Protein AF-A0A963RWI2-F1 (afdb_monomer_lite)

Structure (mmCIF, N/CA/C/O backbone):
data_AF-A0A963RWI2-F1
#
_entry.id   AF-A0A963RWI2-F1
#
loop_
_atom_site.group_PDB
_atom_site.id
_atom_site.type_symbol
_atom_site.label_atom_id
_atom_site.label_alt_id
_atom_site.label_comp_id
_atom_site.label_asym_id
_atom_site.label_entity_id
_atom_site.label_seq_id
_atom_site.pdbx_PDB_ins_code
_atom_site.Cartn_x
_atom_site.Cartn_y
_atom_site.Cartn_z
_atom_site.occupancy
_atom_site.B_iso_or_equiv
_atom_site.auth_seq_id
_atom_site.auth_comp_id
_atom_site.auth_asym_id
_atom_site.auth_atom_id
_atom_site.pdbx_PDB_model_num
ATOM 1 N N . MET A 1 1 ? 9.526 -5.096 -22.117 1.00 67.12 1 MET A N 1
ATOM 2 C CA . MET A 1 1 ? 10.378 -4.285 -21.222 1.00 67.12 1 MET A CA 1
ATOM 3 C C . MET A 1 1 ? 9.606 -3.087 -20.693 1.00 67.12 1 MET A C 1
ATOM 5 O O . MET A 1 1 ? 9.385 -3.037 -19.492 1.00 67.12 1 MET A O 1
ATOM 9 N N . ASP A 1 2 ? 9.134 -2.175 -21.550 1.00 83.19 2 ASP A N 1
ATOM 10 C CA . ASP A 1 2 ? 8.355 -1.010 -21.088 1.00 83.19 2 ASP A CA 1
ATOM 11 C C . ASP A 1 2 ? 6.989 -1.396 -20.500 1.00 83.19 2 ASP A C 1
ATOM 13 O O . ASP A 1 2 ? 6.597 -0.880 -19.453 1.00 83.19 2 ASP A O 1
ATOM 17 N N . ASP A 1 3 ? 6.302 -2.368 -21.106 1.00 90.31 3 ASP A N 1
ATOM 18 C CA . ASP A 1 3 ? 5.018 -2.867 -20.593 1.00 90.31 3 ASP A CA 1
ATOM 19 C C . ASP A 1 3 ? 5.160 -3.529 -19.213 1.00 90.31 3 ASP A C 1
ATOM 21 O O . ASP A 1 3 ? 4.314 -3.347 -18.338 1.00 90.31 3 ASP A O 1
ATOM 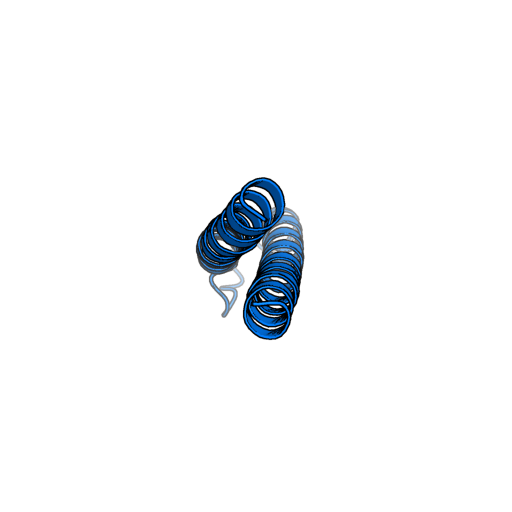25 N N . ASP A 1 4 ? 6.264 -4.246 -18.977 1.00 91.38 4 ASP A N 1
ATOM 26 C CA . ASP A 1 4 ? 6.544 -4.905 -17.697 1.00 91.38 4 ASP A CA 1
ATOM 27 C C . ASP A 1 4 ? 6.769 -3.869 -16.586 1.00 91.38 4 ASP A C 1
ATOM 29 O O . ASP A 1 4 ? 6.208 -3.983 -15.493 1.00 91.38 4 ASP A O 1
ATOM 33 N N . LEU A 1 5 ? 7.537 -2.811 -16.882 1.00 92.69 5 LEU A N 1
ATOM 34 C CA . LEU A 1 5 ? 7.720 -1.669 -15.985 1.00 92.69 5 LEU A CA 1
ATOM 35 C C . LEU A 1 5 ? 6.383 -0.988 -15.676 1.00 92.69 5 LEU A C 1
ATOM 37 O O . LEU A 1 5 ? 6.086 -0.728 -14.508 1.00 92.69 5 LEU A O 1
ATOM 41 N N . ALA A 1 6 ? 5.557 -0.741 -16.697 1.00 93.81 6 ALA A N 1
ATOM 42 C CA . ALA A 1 6 ? 4.248 -0.118 -16.529 1.00 93.81 6 ALA A CA 1
ATOM 43 C C . ALA A 1 6 ? 3.328 -0.958 -15.628 1.00 93.81 6 ALA A C 1
ATOM 45 O O . ALA A 1 6 ? 2.704 -0.418 -14.711 1.00 93.81 6 ALA A O 1
ATOM 46 N N . ILE A 1 7 ? 3.290 -2.280 -15.825 1.00 95.75 7 ILE A N 1
ATOM 47 C CA . ILE A 1 7 ? 2.500 -3.200 -14.996 1.00 95.75 7 ILE A CA 1
ATOM 48 C C . ILE A 1 7 ? 2.963 -3.152 -13.538 1.00 95.75 7 ILE A C 1
ATOM 50 O O . ILE A 1 7 ? 2.130 -3.005 -12.642 1.00 95.75 7 ILE A O 1
ATOM 54 N N . LEU A 1 8 ? 4.272 -3.241 -13.282 1.00 94.38 8 LEU A N 1
ATOM 55 C CA . LEU A 1 8 ? 4.811 -3.236 -11.919 1.00 94.38 8 LEU A CA 1
ATOM 56 C C . LEU A 1 8 ? 4.532 -1.914 -11.193 1.00 94.38 8 LEU A C 1
ATOM 58 O O . LEU A 1 8 ? 4.140 -1.925 -10.024 1.00 94.38 8 LEU A O 1
ATOM 62 N N . VAL A 1 9 ? 4.672 -0.781 -11.887 1.00 94.94 9 VAL A N 1
ATOM 63 C CA . VAL A 1 9 ? 4.383 0.548 -11.328 1.00 94.94 9 VAL A CA 1
ATOM 64 C C . VAL A 1 9 ? 2.897 0.700 -11.009 1.00 94.94 9 VAL A C 1
ATOM 66 O O . VAL A 1 9 ? 2.552 1.098 -9.895 1.00 94.94 9 VAL A O 1
ATOM 69 N N . VAL A 1 10 ? 2.005 0.358 -11.944 1.00 97.00 10 VAL A N 1
ATOM 70 C CA . VAL A 1 10 ? 0.554 0.497 -11.744 1.00 97.00 10 VAL A CA 1
ATOM 71 C C . VAL A 1 10 ? 0.065 -0.439 -10.641 1.00 97.00 10 VAL A C 1
ATOM 73 O O . VAL A 1 10 ? -0.642 -0.001 -9.733 1.00 97.00 10 VAL A O 1
ATOM 76 N N . ALA A 1 11 ? 0.474 -1.709 -10.664 1.00 95.94 11 ALA A N 1
ATOM 77 C CA . ALA A 1 11 ? 0.084 -2.676 -9.643 1.00 95.94 11 ALA A CA 1
ATOM 78 C C . ALA A 1 11 ? 0.625 -2.287 -8.254 1.00 95.94 11 ALA A C 1
ATOM 80 O O . ALA A 1 11 ? -0.107 -2.359 -7.264 1.00 95.94 11 ALA A O 1
ATOM 81 N N . GLY A 1 12 ? 1.868 -1.800 -8.180 1.00 95.38 12 GLY A N 1
ATOM 82 C CA . GLY A 1 12 ? 2.458 -1.274 -6.951 1.00 95.38 12 GLY A CA 1
ATOM 83 C C . GLY A 1 12 ? 1.709 -0.056 -6.406 1.00 95.38 12 GLY A C 1
ATOM 84 O O . GLY A 1 12 ? 1.420 0.003 -5.211 1.00 95.38 12 GLY A O 1
ATOM 85 N N . ALA A 1 13 ? 1.322 0.883 -7.274 1.00 96.50 13 ALA A N 1
ATOM 86 C CA . ALA A 1 13 ? 0.547 2.064 -6.896 1.00 96.50 13 ALA A CA 1
ATOM 87 C C . ALA A 1 13 ? -0.857 1.707 -6.380 1.00 96.50 13 ALA A C 1
ATOM 89 O O . ALA A 1 13 ? -1.303 2.257 -5.372 1.00 96.50 13 ALA A O 1
ATOM 90 N N . VAL A 1 14 ? -1.540 0.751 -7.020 1.00 97.56 14 VAL A N 1
ATOM 91 C CA . VAL A 1 14 ? -2.846 0.252 -6.557 1.00 97.56 14 VAL A CA 1
ATOM 92 C C . VAL A 1 14 ? -2.715 -0.423 -5.191 1.00 97.56 14 VAL A C 1
ATOM 94 O O . VAL A 1 14 ? -3.488 -0.117 -4.281 1.00 97.56 14 VAL A O 1
ATOM 97 N N . ALA A 1 15 ? -1.715 -1.289 -5.006 1.00 95.75 15 ALA A N 1
ATOM 98 C CA . ALA A 1 15 ? -1.455 -1.927 -3.717 1.00 95.75 15 ALA A CA 1
ATOM 99 C C . ALA A 1 15 ? -1.146 -0.893 -2.619 1.00 95.75 15 ALA A C 1
ATOM 101 O O . ALA A 1 15 ? -1.649 -1.004 -1.498 1.00 95.75 15 ALA A O 1
ATOM 102 N N . LEU A 1 16 ? -0.392 0.160 -2.955 1.00 95.50 16 LEU A N 1
ATOM 103 C CA . LEU A 1 16 ? -0.082 1.254 -2.037 1.00 95.50 16 LEU A CA 1
ATOM 104 C C . LEU A 1 16 ? -1.339 2.040 -1.647 1.00 95.50 16 LEU A C 1
ATOM 106 O O . LEU A 1 16 ? -1.520 2.366 -0.474 1.00 95.50 16 LEU A O 1
ATOM 110 N N . ALA A 1 17 ? -2.233 2.309 -2.601 1.00 97.25 17 ALA A N 1
ATOM 111 C CA . ALA A 1 17 ? -3.507 2.968 -2.332 1.00 97.25 17 ALA A CA 1
ATOM 112 C C . ALA A 1 17 ? -4.388 2.129 -1.391 1.00 97.25 17 ALA A C 1
ATOM 114 O O . ALA A 1 17 ? -4.945 2.660 -0.428 1.00 97.25 17 ALA A O 1
ATOM 115 N N . VAL A 1 18 ? -4.460 0.811 -1.609 1.00 95.50 18 VAL A N 1
ATOM 116 C CA . VAL A 1 18 ? -5.167 -0.115 -0.708 1.00 95.50 18 VAL A CA 1
ATOM 117 C C . VAL A 1 18 ? -4.554 -0.091 0.692 1.00 95.50 18 VAL A C 1
ATOM 119 O O . VAL A 1 18 ? -5.290 0.017 1.676 1.00 95.50 18 VAL A O 1
ATOM 122 N N . ALA A 1 19 ? -3.224 -0.122 0.801 1.00 94.94 19 ALA A N 1
ATOM 123 C CA . ALA A 1 19 ? -2.534 -0.017 2.082 1.00 94.94 19 ALA A CA 1
ATOM 124 C C . ALA A 1 19 ? -2.862 1.310 2.788 1.00 94.94 19 ALA A C 1
ATOM 126 O O . ALA A 1 19 ? -3.218 1.315 3.965 1.00 94.94 19 ALA A O 1
ATOM 127 N N . ALA A 1 20 ? -2.835 2.436 2.073 1.00 95.50 20 ALA A N 1
ATOM 128 C CA . ALA A 1 20 ? -3.173 3.742 2.632 1.00 95.50 20 ALA A CA 1
ATOM 129 C C . ALA A 1 20 ? -4.616 3.789 3.166 1.00 95.50 20 ALA A C 1
ATOM 131 O O . ALA A 1 20 ? -4.853 4.259 4.281 1.00 95.50 20 ALA A O 1
ATOM 132 N N . VAL A 1 21 ? -5.582 3.244 2.420 1.00 94.81 21 VAL A N 1
ATOM 133 C CA . VAL A 1 21 ? -6.979 3.135 2.875 1.00 94.81 21 VAL A CA 1
ATOM 134 C C . VAL A 1 21 ? -7.081 2.253 4.117 1.00 94.81 21 VAL A C 1
ATOM 136 O O . VAL A 1 21 ? -7.765 2.618 5.076 1.00 94.81 21 VAL A O 1
ATOM 139 N N . ALA A 1 22 ? -6.376 1.123 4.137 1.00 92.81 22 ALA A N 1
ATOM 140 C CA . ALA A 1 22 ? -6.369 0.220 5.277 1.00 92.81 22 ALA A CA 1
ATOM 141 C C . ALA A 1 22 ? -5.77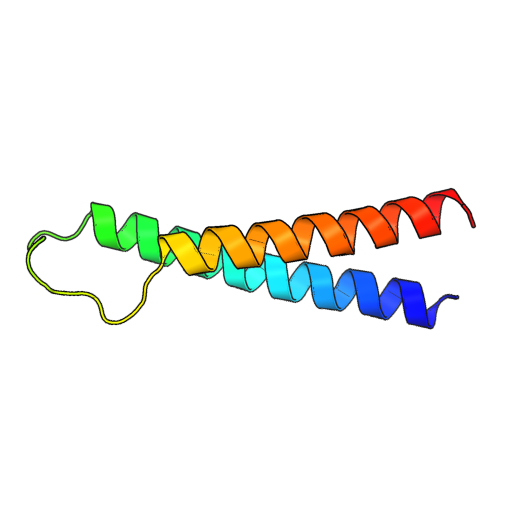8 0.878 6.535 1.00 92.81 22 ALA A C 1
ATOM 143 O O . ALA A 1 22 ? -6.359 0.764 7.615 1.00 92.81 22 ALA A O 1
ATOM 144 N N . TRP A 1 23 ? -4.699 1.652 6.388 1.00 91.88 23 TRP A N 1
ATOM 145 C CA . TRP A 1 23 ? -4.115 2.456 7.465 1.00 91.88 23 TRP A CA 1
ATOM 146 C C . TRP A 1 23 ? -5.096 3.498 8.004 1.00 91.88 23 TRP A C 1
ATOM 148 O O . TRP A 1 23 ? -5.233 3.665 9.215 1.00 91.88 23 TRP A O 1
ATOM 158 N N . ILE A 1 24 ? -5.817 4.195 7.121 1.00 92.38 24 ILE A N 1
ATOM 159 C CA . ILE A 1 24 ? -6.850 5.156 7.530 1.00 92.38 24 ILE A CA 1
ATOM 160 C C . ILE A 1 24 ? -7.970 4.435 8.293 1.00 92.38 24 ILE A C 1
ATOM 162 O O . ILE A 1 24 ? -8.427 4.929 9.325 1.00 92.38 24 ILE A O 1
ATOM 166 N N . GLY A 1 25 ? -8.396 3.260 7.823 1.00 88.06 25 GLY A N 1
ATOM 167 C CA . GLY A 1 25 ? -9.386 2.417 8.497 1.00 88.06 25 GLY A CA 1
ATOM 168 C C . GLY A 1 25 ? -8.948 1.997 9.902 1.00 88.06 25 GLY A C 1
ATOM 169 O O . GLY A 1 25 ? -9.726 2.113 10.853 1.00 88.06 25 GLY A O 1
ATOM 170 N N . ASP A 1 26 ? -7.685 1.605 10.055 1.00 87.75 26 ASP A N 1
ATOM 171 C CA . ASP A 1 26 ? -7.081 1.253 11.341 1.00 87.75 26 ASP A CA 1
ATOM 172 C C . ASP A 1 26 ? -6.993 2.470 12.280 1.00 87.75 26 ASP A C 1
ATOM 174 O O . ASP A 1 26 ? -7.477 2.436 13.412 1.00 87.75 26 ASP A O 1
ATOM 178 N N . ARG A 1 27 ? -6.538 3.622 11.769 1.00 86.69 27 ARG A N 1
ATOM 179 C CA . ARG A 1 27 ? -6.504 4.899 12.505 1.00 86.69 27 ARG A CA 1
ATOM 180 C C . ARG A 1 27 ? -7.891 5.317 13.001 1.00 86.69 27 ARG A C 1
ATOM 182 O O . ARG A 1 27 ? -8.018 5.854 14.104 1.00 86.69 27 ARG A O 1
ATOM 189 N N . ARG A 1 28 ? -8.933 5.091 12.190 1.00 86.31 28 ARG A N 1
ATOM 190 C CA . ARG A 1 28 ? -10.335 5.332 12.567 1.00 86.31 28 ARG A CA 1
ATOM 191 C C . ARG A 1 28 ? -10.805 4.333 13.621 1.00 86.31 28 ARG A C 1
ATOM 193 O O . ARG A 1 28 ? -11.535 4.739 14.520 1.00 86.31 28 ARG A O 1
ATOM 200 N N . ARG A 1 29 ? -10.380 3.064 13.548 1.00 81.69 29 ARG A N 1
ATOM 201 C CA . ARG A 1 29 ? -10.688 2.030 14.551 1.00 81.69 29 ARG A CA 1
ATOM 202 C C . ARG A 1 29 ? -10.152 2.397 15.932 1.00 81.69 29 ARG A C 1
ATOM 204 O O . ARG A 1 29 ? -10.917 2.343 16.886 1.00 81.69 29 ARG A O 1
ATOM 211 N N . THR A 1 30 ? -8.910 2.861 16.027 1.00 80.38 30 THR A N 1
ATOM 212 C CA . THR A 1 30 ? -8.288 3.240 17.311 1.00 80.38 30 THR A CA 1
ATOM 213 C C . THR A 1 30 ? -8.938 4.468 17.958 1.00 80.38 30 THR A C 1
ATOM 215 O O . THR A 1 30 ? -8.773 4.706 19.148 1.00 80.38 30 THR A O 1
ATOM 218 N N . ARG A 1 31 ? -9.697 5.261 17.190 1.00 83.25 31 ARG A N 1
ATOM 219 C CA . ARG A 1 31 ? -10.405 6.459 17.671 1.00 83.25 31 ARG A CA 1
ATOM 220 C C . ARG A 1 31 ? -11.905 6.247 17.902 1.00 83.25 31 ARG A C 1
ATOM 222 O O . ARG A 1 31 ? -12.610 7.225 18.147 1.00 83.25 31 ARG A O 1
ATOM 229 N N . ARG A 1 32 ? -12.428 5.017 17.792 1.00 80.50 32 ARG A N 1
ATOM 230 C CA . ARG A 1 32 ? -13.856 4.760 18.042 1.00 80.50 32 ARG A CA 1
ATOM 231 C C . ARG A 1 32 ? -14.182 4.922 19.525 1.00 80.50 32 ARG A C 1
ATOM 233 O O . ARG A 1 32 ? -13.442 4.458 20.383 1.00 80.50 32 ARG A O 1
ATOM 240 N N . LYS A 1 33 ? -15.326 5.555 19.799 1.00 77.31 33 LYS A N 1
ATOM 241 C CA . LYS A 1 33 ? -15.863 5.760 21.154 1.00 77.31 33 LYS A CA 1
ATOM 242 C C . LYS A 1 33 ? -16.388 4.455 21.775 1.00 77.31 33 LYS A C 1
ATOM 244 O O . LYS A 1 33 ? -16.272 4.284 22.979 1.00 77.31 33 LYS A O 1
ATOM 249 N N . ASN A 1 34 ? -16.894 3.541 20.940 1.00 78.69 34 ASN A N 1
ATOM 250 C CA . ASN A 1 34 ? -17.229 2.162 21.302 1.00 78.69 34 ASN A CA 1
ATOM 251 C C . ASN A 1 34 ? -16.190 1.215 20.690 1.00 78.69 34 ASN A C 1
ATOM 253 O O . ASN A 1 34 ? -16.158 1.025 19.471 1.00 78.69 34 ASN A O 1
ATOM 257 N N . ALA A 1 35 ? -15.324 0.652 21.532 1.00 67.44 35 ALA A N 1
ATOM 258 C CA . ALA A 1 35 ? -14.300 -0.309 21.118 1.00 67.44 35 ALA A CA 1
ATOM 259 C C . ALA A 1 35 ? -14.878 -1.711 20.838 1.00 67.44 35 ALA A C 1
ATOM 261 O O . ALA A 1 35 ? -14.283 -2.463 20.066 1.00 67.44 35 ALA A O 1
ATOM 262 N N . ASP A 1 36 ? -16.051 -2.011 21.404 1.00 73.00 36 ASP A N 1
ATOM 263 C CA . ASP A 1 36 ? -16.708 -3.322 21.330 1.00 73.00 36 ASP A CA 1
ATOM 264 C C . ASP A 1 36 ? -17.490 -3.549 20.025 1.00 73.00 36 ASP A C 1
ATOM 266 O O . ASP A 1 36 ? -17.924 -4.667 19.749 1.00 73.00 36 ASP A O 1
ATOM 270 N N . ASP A 1 37 ? -17.622 -2.525 19.172 1.00 77.06 37 ASP A N 1
ATOM 271 C CA . ASP A 1 37 ? -18.157 -2.706 17.821 1.00 77.06 37 ASP A CA 1
ATOM 272 C C . ASP A 1 37 ? -17.163 -3.509 16.975 1.00 77.06 37 ASP A C 1
ATOM 274 O O . ASP A 1 37 ? -16.155 -2.991 16.463 1.00 77.06 37 ASP A O 1
ATOM 278 N N . VAL A 1 38 ? -17.470 -4.796 16.810 1.00 67.25 38 VAL A N 1
ATOM 279 C CA . VAL A 1 38 ? -16.684 -5.739 16.018 1.00 67.25 38 VAL A CA 1
ATOM 280 C C . VAL A 1 38 ? -16.695 -5.280 14.559 1.00 67.25 38 VAL A C 1
ATOM 282 O O . VAL A 1 38 ? -17.662 -5.443 13.821 1.00 67.25 38 VAL A O 1
ATOM 285 N N . GLY A 1 39 ? -15.607 -4.635 14.134 1.00 72.50 39 GLY A N 1
ATOM 286 C CA . GLY A 1 39 ? -15.445 -4.220 12.745 1.00 72.50 39 GLY A CA 1
ATOM 287 C C . GLY A 1 39 ? -15.278 -5.442 11.845 1.00 72.50 39 GLY A C 1
ATOM 288 O O . GLY A 1 39 ? -14.397 -6.256 12.097 1.00 72.50 39 GLY A O 1
ATOM 289 N N . PHE A 1 40 ? -16.075 -5.530 10.780 1.00 78.56 40 PHE A N 1
ATOM 290 C CA . PHE A 1 40 ? -16.054 -6.644 9.821 1.00 78.56 40 PHE A CA 1
ATOM 291 C C . PHE A 1 40 ? -14.693 -6.844 9.126 1.00 78.56 40 PHE A C 1
ATOM 293 O O . PHE A 1 40 ? -14.320 -7.960 8.784 1.00 78.56 40 PHE A O 1
ATOM 300 N N . MET A 1 41 ? -13.938 -5.761 8.918 1.00 85.38 41 MET A N 1
ATOM 301 C CA . MET A 1 41 ? -12.714 -5.771 8.115 1.00 85.38 41 MET A CA 1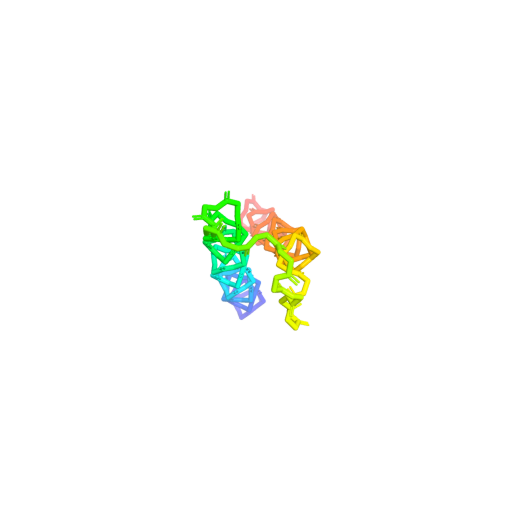
ATOM 302 C C . MET A 1 41 ? -11.442 -5.823 8.989 1.00 85.38 41 MET A C 1
ATOM 304 O O . MET A 1 41 ? -11.277 -4.963 9.866 1.00 85.38 41 MET A O 1
ATOM 308 N N . PRO A 1 42 ? -10.494 -6.750 8.736 1.00 87.75 42 PRO A N 1
ATOM 309 C CA . PRO A 1 42 ? -9.199 -6.804 9.418 1.00 87.75 42 PRO A CA 1
ATOM 310 C C . PRO A 1 42 ? -8.222 -5.755 8.853 1.00 87.75 42 PRO A C 1
ATOM 312 O O . PRO A 1 42 ? -7.279 -6.076 8.129 1.00 87.75 42 PRO A O 1
ATOM 315 N N . TRP A 1 43 ? -8.446 -4.482 9.194 1.00 90.94 43 TRP A N 1
ATOM 316 C CA . TRP A 1 43 ? -7.689 -3.325 8.685 1.00 90.94 43 TRP A CA 1
ATOM 317 C C . TRP A 1 43 ? -6.168 -3.468 8.798 1.00 90.94 43 TRP A C 1
ATOM 319 O O . TRP A 1 43 ? -5.457 -3.215 7.830 1.00 90.94 43 TRP A O 1
ATOM 329 N N . THR A 1 44 ? -5.670 -3.929 9.946 1.00 89.56 44 THR A N 1
ATOM 330 C CA . THR A 1 44 ? -4.233 -4.107 10.190 1.00 89.56 44 THR A CA 1
ATOM 331 C C . THR A 1 44 ? -3.616 -5.151 9.253 1.00 89.56 44 THR A C 1
ATOM 333 O O . THR A 1 44 ? -2.551 -4.919 8.685 1.00 89.56 44 THR A O 1
ATOM 336 N N . GLY A 1 45 ? -4.302 -6.280 9.039 1.00 92.00 45 GLY A N 1
ATOM 337 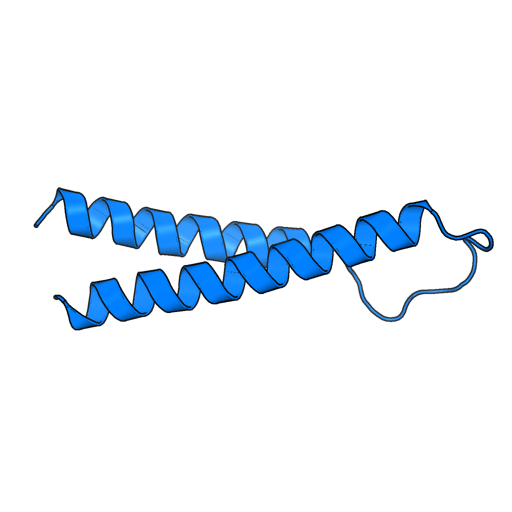C CA . GLY A 1 45 ? -3.839 -7.330 8.127 1.00 92.00 45 GLY A CA 1
ATOM 338 C C . GLY A 1 45 ? -3.837 -6.863 6.671 1.00 92.00 45 GLY A C 1
ATOM 339 O O . GLY A 1 45 ? -2.862 -7.078 5.954 1.00 92.00 45 GLY A O 1
ATOM 340 N N . LEU A 1 46 ? -4.892 -6.153 6.257 1.00 93.12 46 LEU A N 1
ATOM 341 C CA . LEU A 1 46 ? -4.995 -5.593 4.909 1.00 93.12 46 LEU A CA 1
ATOM 342 C C . LEU A 1 46 ? -3.914 -4.539 4.639 1.00 93.12 46 LEU A C 1
ATOM 344 O O . LEU A 1 46 ? -3.319 -4.537 3.563 1.00 93.12 46 LEU A O 1
ATOM 348 N N . PHE A 1 47 ? -3.626 -3.681 5.623 1.00 93.88 47 PHE A N 1
ATOM 349 C CA . PHE A 1 47 ? -2.528 -2.721 5.539 1.00 93.88 47 PHE A CA 1
ATOM 350 C C . PHE A 1 47 ? -1.194 -3.432 5.327 1.00 93.88 47 PHE A C 1
ATOM 352 O O . PHE A 1 47 ? -0.455 -3.078 4.414 1.00 93.88 47 PHE A O 1
ATOM 359 N N . PHE A 1 48 ? -0.905 -4.449 6.140 1.00 96.06 48 PHE A N 1
ATOM 360 C CA . PHE A 1 48 ? 0.384 -5.128 6.107 1.00 96.06 48 PHE A CA 1
ATOM 361 C C . PHE A 1 48 ? 0.628 -5.836 4.769 1.00 96.06 48 PHE A C 1
ATOM 363 O O . PHE A 1 48 ? 1.670 -5.640 4.146 1.00 96.06 48 PHE A O 1
ATOM 370 N N . VAL A 1 49 ? -0.352 -6.611 4.292 1.00 96.38 49 VAL A N 1
ATOM 371 C CA . VAL A 1 49 ? -0.249 -7.320 3.008 1.00 96.38 49 VAL A CA 1
ATOM 372 C C . VAL A 1 49 ? -0.198 -6.334 1.842 1.00 96.38 49 VAL A C 1
ATOM 374 O O . VAL A 1 49 ? 0.652 -6.475 0.966 1.00 96.38 49 VAL A O 1
ATOM 377 N N . GLY A 1 50 ? -1.060 -5.312 1.842 1.00 94.31 50 GLY A N 1
ATOM 378 C CA . GLY A 1 50 ? -1.074 -4.293 0.792 1.00 94.31 50 GLY A CA 1
ATOM 379 C C . GLY A 1 50 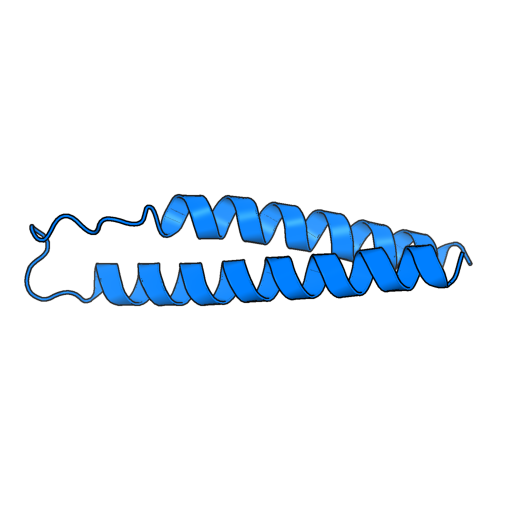? 0.251 -3.538 0.703 1.00 94.31 50 GLY A C 1
ATOM 380 O O . GLY A 1 50 ? 0.790 -3.365 -0.388 1.00 94.31 50 GLY A O 1
ATOM 381 N N . LEU A 1 51 ? 0.818 -3.150 1.850 1.00 96.50 51 LEU A N 1
ATOM 382 C CA . LEU A 1 51 ? 2.101 -2.4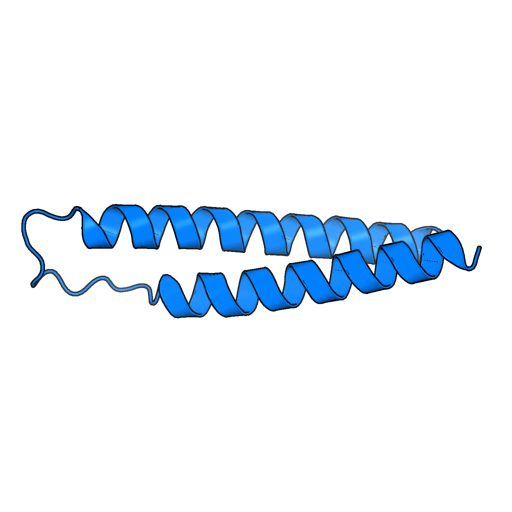59 1.901 1.00 96.50 51 LEU A CA 1
ATOM 383 C C . LEU A 1 51 ? 3.240 -3.362 1.420 1.00 96.50 51 LEU A C 1
ATOM 385 O O . LEU A 1 51 ? 4.076 -2.913 0.642 1.00 96.50 51 LEU A O 1
ATOM 389 N N . LEU A 1 52 ? 3.266 -4.629 1.842 1.00 97.94 52 LEU A N 1
ATOM 390 C CA . LEU A 1 52 ? 4.281 -5.586 1.404 1.00 97.94 52 LEU A CA 1
ATOM 391 C C . LEU A 1 52 ? 4.266 -5.748 -0.122 1.00 97.94 52 LEU A C 1
ATOM 393 O O . LEU A 1 52 ? 5.307 -5.624 -0.764 1.00 97.94 52 LEU A O 1
ATOM 397 N N . VAL A 1 53 ? 3.085 -5.975 -0.706 1.00 97.44 53 VAL A N 1
ATOM 398 C CA . VAL A 1 53 ? 2.917 -6.109 -2.161 1.00 97.44 53 VAL A CA 1
ATOM 399 C C . VAL A 1 53 ? 3.360 -4.833 -2.876 1.00 97.44 53 VAL A C 1
ATOM 401 O O . VAL A 1 53 ? 4.116 -4.910 -3.842 1.00 97.44 53 VAL A O 1
ATOM 404 N N . ALA A 1 54 ? 2.957 -3.661 -2.377 1.00 96.25 54 ALA A N 1
ATOM 405 C CA . ALA A 1 54 ? 3.360 -2.380 -2.946 1.00 96.25 54 ALA A CA 1
ATOM 406 C C . ALA A 1 54 ? 4.885 -2.216 -2.967 1.00 96.25 54 ALA A C 1
ATOM 408 O O . ALA A 1 54 ? 5.456 -1.905 -4.009 1.00 96.25 54 ALA A O 1
ATOM 409 N N . LEU A 1 55 ? 5.551 -2.469 -1.837 1.00 97.56 55 LEU A N 1
ATOM 410 C CA . LEU A 1 55 ? 7.002 -2.334 -1.715 1.00 97.56 55 LEU A CA 1
ATOM 411 C C . LEU A 1 55 ? 7.752 -3.306 -2.631 1.00 97.56 55 LEU A C 1
ATOM 413 O O . LEU A 1 55 ? 8.737 -2.911 -3.250 1.00 97.56 55 LEU A O 1
ATOM 417 N N . VAL A 1 56 ? 7.284 -4.551 -2.756 1.00 97.88 56 VAL A N 1
ATOM 418 C CA . VAL A 1 56 ? 7.898 -5.545 -3.650 1.00 97.88 56 VAL A CA 1
ATOM 419 C C . VAL A 1 56 ? 7.766 -5.127 -5.113 1.00 97.88 56 VAL A C 1
ATOM 421 O O . VAL A 1 56 ? 8.757 -5.144 -5.840 1.00 97.88 56 VAL A O 1
ATOM 424 N N . LEU A 1 57 ? 6.570 -4.723 -5.548 1.00 95.25 57 LEU A N 1
ATOM 425 C CA . LEU A 1 57 ? 6.318 -4.354 -6.944 1.00 95.25 57 LEU A CA 1
ATOM 426 C C . LEU A 1 57 ? 7.054 -3.071 -7.337 1.00 95.25 57 LEU A C 1
ATOM 428 O O . LEU A 1 57 ? 7.731 -3.040 -8.364 1.00 95.25 57 LEU A O 1
ATOM 432 N N . ILE A 1 58 ? 6.990 -2.040 -6.490 1.00 94.06 58 ILE A N 1
ATOM 433 C CA . ILE A 1 58 ? 7.716 -0.782 -6.702 1.00 94.06 58 ILE A CA 1
ATOM 434 C C . ILE A 1 58 ? 9.228 -1.033 -6.668 1.00 94.06 58 ILE A C 1
ATOM 436 O O . ILE A 1 58 ? 9.955 -0.508 -7.508 1.00 94.06 58 ILE A O 1
ATOM 440 N N . GLY A 1 59 ? 9.714 -1.865 -5.743 1.00 95.69 59 GLY A N 1
ATOM 441 C CA . GLY A 1 59 ? 11.128 -2.230 -5.657 1.00 95.69 59 GLY A CA 1
ATOM 442 C C . GLY A 1 59 ? 11.627 -2.979 -6.895 1.00 95.69 59 GLY A C 1
ATOM 443 O O . GLY A 1 59 ? 12.717 -2.691 -7.390 1.00 95.69 59 GLY A O 1
ATOM 444 N N . LEU A 1 60 ? 10.826 -3.902 -7.437 1.00 95.00 60 LEU A N 1
ATOM 445 C CA . LEU A 1 60 ? 11.163 -4.616 -8.669 1.00 95.00 60 LEU A CA 1
ATOM 446 C C . LEU A 1 60 ? 11.170 -3.676 -9.880 1.00 95.00 60 LEU A C 1
ATOM 448 O O . LEU A 1 60 ? 12.108 -3.731 -10.674 1.00 95.00 60 LEU A O 1
ATOM 452 N N . ALA A 1 61 ? 10.183 -2.781 -9.980 1.00 93.44 61 ALA A N 1
ATOM 453 C CA . ALA A 1 61 ? 10.139 -1.756 -11.020 1.00 93.44 61 ALA A CA 1
ATOM 454 C C . ALA A 1 61 ? 11.376 -0.850 -10.963 1.00 93.44 61 ALA A C 1
ATOM 456 O O . ALA A 1 61 ? 12.027 -0.627 -11.979 1.00 93.44 61 ALA A O 1
ATOM 457 N N . ALA A 1 62 ? 11.750 -0.388 -9.766 1.00 93.62 62 ALA A N 1
ATOM 458 C CA . ALA A 1 62 ? 12.933 0.442 -9.562 1.00 93.62 62 ALA A CA 1
ATOM 459 C C . ALA A 1 62 ? 14.219 -0.289 -9.969 1.00 93.62 62 ALA A C 1
ATOM 461 O O . ALA A 1 62 ? 15.057 0.278 -10.665 1.00 93.62 62 ALA A O 1
ATOM 462 N N . ARG A 1 63 ? 14.365 -1.565 -9.590 1.00 95.06 63 ARG A N 1
ATOM 463 C CA . ARG A 1 63 ? 15.505 -2.390 -10.013 1.00 95.06 63 ARG A CA 1
ATOM 464 C C . ARG A 1 63 ? 15.572 -2.528 -11.532 1.00 95.06 63 ARG A C 1
ATOM 466 O O . ARG A 1 63 ? 16.658 -2.441 -12.090 1.00 95.06 63 ARG A O 1
ATOM 473 N N . MET A 1 64 ? 14.439 -2.787 -12.176 1.00 90.00 64 MET A N 1
ATOM 474 C CA . MET A 1 64 ? 14.367 -2.965 -13.624 1.00 90.00 64 MET A CA 1
ATOM 475 C C . MET A 1 64 ? 14.675 -1.663 -14.368 1.00 90.00 64 MET A C 1
ATOM 477 O O . MET A 1 64 ? 15.400 -1.697 -15.352 1.00 90.00 64 MET A O 1
ATOM 481 N N . TRP A 1 65 ? 14.205 -0.524 -13.857 1.00 91.00 65 TRP A N 1
ATOM 482 C CA . TRP A 1 65 ? 14.524 0.797 -14.398 1.00 91.00 65 TRP A CA 1
ATOM 483 C C . TRP A 1 65 ? 16.014 1.137 -14.283 1.00 91.00 65 TRP A C 1
ATOM 485 O O . TRP A 1 65 ? 16.585 1.687 -15.212 1.00 91.00 65 TRP A O 1
ATOM 495 N N . LEU A 1 66 ? 16.657 0.771 -13.170 1.00 93.44 66 LEU A N 1
ATOM 496 C CA . LEU A 1 66 ? 18.097 0.981 -12.964 1.00 93.44 66 LEU A CA 1
ATOM 497 C C . LEU A 1 66 ? 18.985 0.041 -13.794 1.00 93.44 66 LEU A C 1
ATOM 499 O O . LEU A 1 66 ? 20.175 0.304 -13.940 1.00 93.44 66 LEU A O 1
ATOM 503 N N . ALA A 1 67 ? 18.437 -1.084 -14.252 1.00 88.75 67 ALA A N 1
ATOM 504 C CA . ALA A 1 67 ? 19.143 -2.074 -15.060 1.00 88.75 67 ALA A CA 1
ATOM 505 C C . ALA A 1 67 ? 18.923 -1.895 -16.574 1.00 88.75 67 ALA A C 1
ATOM 507 O O . ALA A 1 67 ? 19.523 -2.643 -17.348 1.00 88.75 67 ALA A O 1
ATOM 508 N N . ALA A 1 68 ? 18.048 -0.965 -16.965 1.00 76.62 68 ALA A N 1
ATOM 509 C CA . ALA A 1 68 ? 17.788 -0.559 -18.344 1.00 76.62 68 ALA A CA 1
ATOM 510 C C . ALA A 1 68 ? 18.757 0.553 -18.772 1.00 76.62 68 ALA A C 1
ATOM 512 O O . ALA A 1 68 ? 19.143 0.546 -19.962 1.00 76.62 68 ALA A O 1
#

Radius of gyration: 15.71 Å; chains: 1; bounding box: 37×14×43 Å

Foldseek 3Di:
DVVLLVVLQVLLVVLVVQLVVLVVVVVVQVPDPDVPPPDPDPSVVSNVVSNVSNCVSVVVSVVVVVVD

Sequence (68 aa):
MDDDLAILVVAGAVALAVAAVAWIGDRRRTRRKNADDVGFMPWTGLFFVGLLVALVLIGLAARMWLAA

pLDDT: mean 89.76, std 8.11, range [67.12, 97.94]

Secondary structure (DSSP, 8-state):
-HHHHHHHHHHHHHHHHHHHHHHHHHHHHHT-S-TTS--SS-HHHHHHHHHHHHHHHHHHHHHHHHT-